Protein AF-A0A942SCU3-F1 (afdb_monomer_lite)

Foldseek 3Di:
DVVVVVVVVVVVVVVVVVVPQADEDPDPDDPDNYYFDDPDPPDDSDADDDDPPAAGDWDWADDPVDRDIDIDGDHDD

Structure (mmCIF, N/CA/C/O backbone):
data_AF-A0A942SCU3-F1
#
_entry.id   AF-A0A942SCU3-F1
#
loop_
_atom_site.group_PDB
_atom_site.id
_atom_site.type_symbol
_atom_site.label_atom_id
_atom_site.label_alt_id
_atom_site.label_comp_id
_atom_site.label_asym_id
_atom_site.label_entity_id
_atom_site.label_seq_id
_atom_site.pdbx_PDB_ins_code
_atom_site.Cartn_x
_atom_site.Cartn_y
_atom_site.Cartn_z
_atom_site.occupancy
_atom_site.B_iso_or_equiv
_atom_site.auth_seq_id
_atom_site.auth_comp_id
_atom_site.auth_asym_id
_atom_site.auth_atom_id
_atom_site.pdbx_PDB_model_num
ATOM 1 N N . MET A 1 1 ? -8.753 13.423 40.483 1.00 62.50 1 MET A N 1
ATOM 2 C CA . MET A 1 1 ? -9.853 12.906 39.633 1.00 62.50 1 MET A CA 1
ATOM 3 C C . MET A 1 1 ? -9.615 13.165 38.142 1.00 62.50 1 MET A C 1
ATOM 5 O O . MET A 1 1 ? -9.451 12.198 37.417 1.00 62.50 1 MET A O 1
ATOM 9 N N . LYS A 1 2 ? -9.473 14.418 37.675 1.00 62.59 2 LYS A N 1
ATOM 10 C CA . LYS A 1 2 ? -9.273 14.735 36.237 1.00 62.59 2 LYS A CA 1
ATOM 11 C C . LYS A 1 2 ? -8.072 14.028 35.575 1.00 62.59 2 LYS A C 1
ATOM 13 O O . LYS A 1 2 ? -8.216 13.485 34.493 1.00 62.59 2 LYS A O 1
ATOM 18 N N . LYS A 1 3 ? -6.924 13.944 36.264 1.00 66.69 3 LYS A N 1
ATOM 19 C CA . LYS A 1 3 ? -5.699 13.290 35.753 1.00 66.69 3 LYS A CA 1
ATOM 20 C C . LYS A 1 3 ? -5.857 11.781 35.494 1.00 66.69 3 LYS A C 1
ATOM 22 O O . LYS A 1 3 ? -5.256 11.261 34.566 1.00 66.69 3 LYS A O 1
ATOM 27 N N . PHE A 1 4 ? -6.696 11.100 36.280 1.00 73.06 4 PHE A N 1
ATOM 28 C CA . PHE A 1 4 ? -6.998 9.675 36.094 1.00 73.06 4 PHE A CA 1
ATOM 29 C C . PHE A 1 4 ? -7.940 9.442 34.914 1.00 73.06 4 PHE A C 1
ATOM 31 O O . PHE A 1 4 ? -7.754 8.494 34.162 1.00 73.06 4 PHE A O 1
ATOM 38 N N . ILE A 1 5 ? -8.904 10.343 34.711 1.00 80.62 5 ILE A N 1
ATOM 39 C CA . ILE A 1 5 ? -9.826 10.285 33.572 1.00 80.62 5 ILE A CA 1
ATOM 40 C C . ILE A 1 5 ? -9.058 10.509 32.265 1.00 80.62 5 ILE A C 1
ATOM 42 O O . ILE A 1 5 ? -9.227 9.745 31.324 1.00 80.62 5 ILE A O 1
ATOM 46 N N . THR A 1 6 ? -8.154 11.492 32.212 1.00 80.12 6 THR A N 1
ATOM 47 C CA . THR A 1 6 ? -7.341 11.746 31.012 1.00 80.12 6 THR A CA 1
ATOM 48 C C . THR A 1 6 ? -6.438 10.561 30.660 1.00 80.12 6 THR A C 1
ATOM 50 O O . THR A 1 6 ? -6.364 10.181 29.495 1.00 80.12 6 THR A O 1
ATOM 53 N N . ALA A 1 7 ? -5.794 9.939 31.654 1.00 75.88 7 ALA A N 1
ATOM 54 C CA . ALA A 1 7 ? -4.961 8.757 31.436 1.00 75.88 7 ALA A CA 1
ATOM 55 C C . ALA A 1 7 ? -5.784 7.543 30.971 1.00 75.88 7 ALA A C 1
ATOM 57 O O . ALA A 1 7 ? -5.381 6.857 30.036 1.00 75.88 7 ALA A O 1
ATOM 58 N N . ALA A 1 8 ? -6.959 7.313 31.566 1.00 78.00 8 ALA A N 1
ATOM 59 C CA . ALA A 1 8 ? -7.856 6.228 31.171 1.00 78.00 8 ALA A CA 1
ATOM 60 C C . ALA A 1 8 ? -8.396 6.409 29.743 1.00 78.00 8 ALA A C 1
ATOM 62 O O . ALA A 1 8 ? -8.437 5.448 28.979 1.00 78.00 8 ALA A O 1
ATOM 63 N N . VAL A 1 9 ? -8.748 7.640 29.355 1.00 80.50 9 VAL A N 1
ATOM 64 C CA . VAL A 1 9 ? -9.189 7.957 27.988 1.00 80.50 9 VAL A CA 1
ATOM 65 C C . VAL A 1 9 ? -8.052 7.750 26.987 1.00 80.50 9 VAL A C 1
ATOM 67 O O . VAL A 1 9 ? -8.262 7.093 25.975 1.00 80.50 9 VAL A O 1
ATOM 70 N N . ALA A 1 10 ? -6.835 8.221 27.276 1.00 75.00 10 ALA A N 1
ATOM 71 C CA . ALA A 1 10 ? -5.685 7.998 26.397 1.00 75.00 10 ALA A CA 1
ATOM 72 C C . ALA A 1 10 ? -5.366 6.500 26.229 1.00 75.00 10 ALA A C 1
ATOM 74 O O . ALA A 1 10 ? -5.148 6.035 25.111 1.00 75.00 10 ALA A O 1
ATOM 75 N N . PHE A 1 11 ? -5.400 5.730 27.320 1.00 72.50 11 PHE A N 1
ATOM 76 C CA . PHE A 1 11 ? -5.135 4.291 27.293 1.00 72.50 11 PHE A CA 1
ATOM 77 C C . PHE A 1 11 ? -6.213 3.511 26.522 1.00 72.50 11 PHE A C 1
ATOM 79 O O . PHE A 1 11 ? -5.884 2.611 25.746 1.00 72.50 11 PHE A O 1
ATOM 86 N N . LEU A 1 12 ? -7.485 3.897 26.675 1.00 73.62 12 LEU A N 1
ATOM 87 C CA . LEU A 1 12 ? -8.616 3.332 25.936 1.00 73.62 12 LEU A CA 1
ATOM 88 C C . LEU A 1 12 ? -8.550 3.677 24.441 1.00 73.62 12 LEU A C 1
ATOM 90 O O . LEU A 1 12 ? -8.739 2.799 23.604 1.00 73.62 12 LEU A O 1
ATOM 94 N N . CYS A 1 13 ? -8.224 4.922 24.084 1.00 67.31 13 CYS A N 1
ATOM 95 C CA . CYS A 1 13 ? -8.064 5.334 22.687 1.00 67.31 13 CYS A CA 1
ATOM 96 C C . CYS A 1 13 ? -6.918 4.585 21.992 1.00 67.31 13 CYS A C 1
ATOM 98 O O . CYS A 1 13 ? -7.056 4.196 20.832 1.00 67.31 13 CYS A O 1
ATOM 100 N N . ILE A 1 14 ? -5.814 4.331 22.702 1.00 63.69 14 ILE A N 1
ATOM 101 C CA . ILE A 1 14 ? -4.692 3.550 22.168 1.00 63.69 14 ILE A CA 1
ATOM 102 C C . ILE A 1 14 ? -5.081 2.069 22.008 1.00 63.69 14 ILE A C 1
ATOM 104 O O . ILE A 1 14 ? -4.730 1.466 20.999 1.00 63.69 14 ILE A O 1
ATOM 108 N N . HIS A 1 15 ? -5.865 1.500 22.931 1.00 61.78 15 HIS A N 1
ATOM 109 C CA . HIS A 1 15 ? -6.365 0.120 22.824 1.00 61.78 15 HIS A CA 1
ATOM 110 C C . HIS A 1 15 ? -7.443 -0.078 21.748 1.00 61.78 15 HIS A C 1
ATOM 112 O O . HIS A 1 15 ? -7.525 -1.150 21.164 1.00 61.78 15 HIS A O 1
ATOM 118 N N . ILE A 1 16 ? -8.277 0.920 21.453 1.00 60.53 16 ILE A N 1
ATOM 119 C CA . ILE A 1 16 ? -9.292 0.797 20.391 1.00 60.53 16 ILE A CA 1
ATOM 120 C C . ILE A 1 16 ? -8.643 0.869 19.001 1.00 60.53 16 ILE A C 1
ATOM 122 O O . ILE A 1 16 ? -9.082 0.184 18.079 1.00 60.53 16 ILE A O 1
ATOM 126 N N . SER A 1 17 ? -7.556 1.631 18.855 1.00 58.38 17 SER A N 1
ATOM 127 C CA . SER A 1 17 ? -6.783 1.694 17.607 1.00 58.38 17 SER A CA 1
ATOM 128 C C . SER A 1 17 ? -6.199 0.329 17.205 1.00 58.38 17 SER A C 1
ATOM 130 O O . SER A 1 17 ? -6.158 -0.007 16.023 1.00 58.38 17 SER A O 1
ATOM 132 N N . THR A 1 18 ? -5.825 -0.514 18.175 1.00 58.97 18 THR A N 1
ATOM 133 C CA . THR A 1 18 ? -5.265 -1.851 17.907 1.00 58.97 18 THR A CA 1
ATOM 134 C C . THR A 1 18 ? -6.312 -2.904 17.518 1.00 58.97 18 THR A C 1
ATOM 136 O O . THR A 1 18 ? -5.938 -3.986 17.070 1.00 58.97 18 THR A O 1
ATOM 139 N N . LEU A 1 19 ? -7.613 -2.599 17.627 1.00 65.44 19 LEU A N 1
ATOM 140 C CA . LEU A 1 19 ? -8.712 -3.463 17.162 1.00 65.44 19 LEU A CA 1
ATOM 141 C C . LEU A 1 19 ? -9.093 -3.221 15.692 1.00 65.44 19 LEU A C 1
ATOM 143 O O . LEU A 1 19 ? -9.869 -3.998 15.127 1.00 65.44 19 LEU A O 1
ATOM 147 N N . ALA A 1 20 ? -8.562 -2.175 15.049 1.00 67.38 20 ALA A N 1
ATOM 148 C CA . ALA A 1 20 ? -8.782 -1.943 13.628 1.00 67.38 20 ALA A CA 1
ATOM 149 C C . ALA A 1 20 ? -8.070 -3.032 12.809 1.00 67.38 20 ALA A C 1
ATOM 151 O O . ALA A 1 20 ? -6.860 -3.011 12.610 1.00 67.38 20 ALA A O 1
ATOM 152 N N . GLN A 1 21 ? -8.836 -4.006 12.316 1.00 80.12 21 GLN A N 1
ATOM 153 C CA . GLN A 1 21 ? -8.292 -5.108 11.516 1.00 80.12 21 GLN A CA 1
ATOM 154 C C . GLN A 1 21 ? -7.915 -4.704 10.081 1.00 80.12 21 GLN A C 1
ATOM 156 O O . GLN A 1 21 ? -7.348 -5.523 9.354 1.00 80.12 21 GLN A O 1
ATOM 161 N N . ASN A 1 22 ? -8.300 -3.496 9.661 1.00 90.38 22 ASN A N 1
ATOM 162 C CA . ASN A 1 22 ? -8.137 -2.961 8.316 1.00 90.38 22 ASN A CA 1
ATOM 163 C C . ASN A 1 22 ? -7.473 -1.581 8.410 1.00 90.38 22 ASN A C 1
ATOM 165 O O . ASN A 1 22 ? -7.875 -0.756 9.232 1.00 90.38 22 ASN A O 1
ATOM 169 N N . VAL A 1 23 ? -6.503 -1.311 7.539 1.00 90.19 23 VAL A N 1
ATOM 170 C CA . VAL A 1 23 ? -5.816 -0.019 7.436 1.00 90.19 23 VAL A CA 1
ATOM 171 C C . VAL A 1 23 ? -6.377 0.749 6.240 1.00 90.19 23 VAL A C 1
ATOM 173 O O . VAL A 1 23 ? -6.250 0.319 5.093 1.00 90.19 23 VAL A O 1
ATOM 176 N N . GLY A 1 24 ? -7.009 1.892 6.509 1.00 89.81 24 GLY A N 1
ATOM 177 C CA . GLY A 1 24 ? -7.506 2.816 5.491 1.00 89.81 24 GLY A CA 1
ATOM 178 C C . GLY A 1 24 ? -6.636 4.067 5.401 1.00 89.81 24 GLY A C 1
ATOM 179 O O . GLY A 1 24 ? -6.448 4.754 6.401 1.00 89.81 24 GLY A O 1
ATOM 180 N N . ILE A 1 25 ? -6.146 4.397 4.205 1.00 89.75 25 ILE A N 1
ATOM 181 C CA . ILE A 1 25 ? -5.510 5.688 3.906 1.00 89.75 25 ILE A CA 1
ATOM 182 C C . ILE A 1 25 ? -6.437 6.458 2.964 1.00 89.75 25 ILE A C 1
ATOM 184 O O . ILE A 1 25 ? -6.753 5.992 1.872 1.00 89.75 25 ILE A O 1
ATOM 188 N N . GLY A 1 26 ? -6.935 7.615 3.409 1.00 87.94 26 GLY A N 1
ATOM 189 C CA . GLY A 1 26 ? -7.911 8.416 2.653 1.00 87.94 26 GLY A CA 1
ATOM 190 C C . GLY A 1 26 ? -9.335 7.833 2.609 1.00 87.94 26 GLY A C 1
ATOM 191 O O . GLY A 1 26 ? -10.191 8.336 1.886 1.00 87.94 26 GLY A O 1
ATOM 192 N N . THR A 1 27 ? -9.616 6.796 3.407 1.00 89.50 27 THR A N 1
ATOM 193 C CA . THR A 1 27 ? -10.956 6.229 3.615 1.00 89.50 27 THR A CA 1
ATOM 194 C C . THR A 1 27 ? -11.188 5.937 5.104 1.00 89.50 27 THR A C 1
ATOM 196 O O . THR A 1 27 ? -10.369 5.246 5.710 1.00 89.50 27 THR A O 1
ATOM 199 N N . PRO A 1 28 ? -12.272 6.442 5.724 1.00 87.50 28 PRO A N 1
ATOM 200 C CA . PRO A 1 28 ? -12.554 6.193 7.140 1.00 87.50 28 PRO A CA 1
ATOM 201 C C . PRO A 1 28 ? -13.162 4.805 7.395 1.00 87.50 28 PRO A C 1
ATOM 203 O O . PRO A 1 28 ? -13.148 4.322 8.523 1.00 87.50 28 PRO A O 1
ATOM 206 N N . THR A 1 29 ? -13.697 4.159 6.356 1.00 89.56 29 THR A N 1
ATOM 207 C CA . THR A 1 29 ? -14.392 2.866 6.435 1.00 89.56 29 THR A CA 1
ATOM 208 C C . THR A 1 29 ? -13.807 1.888 5.406 1.00 89.56 29 THR A C 1
ATOM 210 O O . THR A 1 29 ? -14.419 1.654 4.359 1.00 89.56 29 THR A O 1
ATOM 213 N N . PRO A 1 30 ? -12.593 1.353 5.631 1.00 92.62 30 PRO A N 1
ATOM 214 C CA . PRO A 1 30 ? -11.954 0.426 4.699 1.00 92.62 30 PRO A CA 1
ATOM 2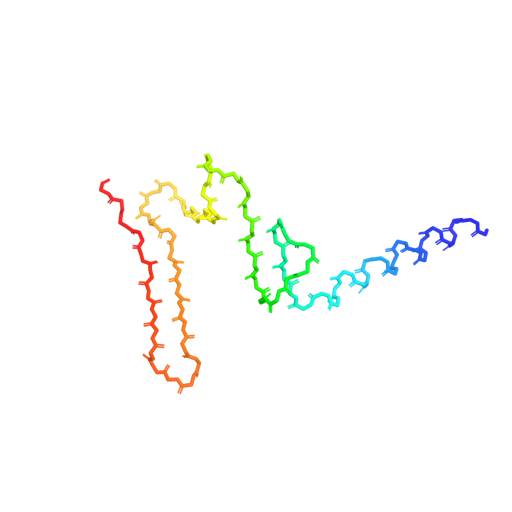15 C C . PRO A 1 30 ? -12.675 -0.932 4.656 1.00 92.62 30 PRO A C 1
ATOM 217 O O . PRO A 1 30 ? -12.859 -1.580 5.690 1.00 92.62 30 PRO A O 1
ATOM 220 N N . THR A 1 31 ? -13.038 -1.391 3.455 1.00 92.81 31 THR A N 1
ATOM 221 C CA . THR A 1 31 ? -13.645 -2.720 3.236 1.00 92.81 31 THR A CA 1
ATOM 222 C C . THR A 1 31 ? -12.597 -3.804 2.965 1.00 92.81 31 THR A C 1
ATOM 224 O O . THR A 1 31 ? -12.856 -4.982 3.204 1.00 92.81 31 THR A O 1
ATOM 227 N N . GLY A 1 32 ? -11.398 -3.416 2.516 1.00 89.38 32 GLY A N 1
ATOM 228 C CA . GLY A 1 32 ? -10.225 -4.287 2.376 1.00 89.38 32 GLY A CA 1
ATOM 229 C C . GLY A 1 32 ? -9.233 -4.162 3.540 1.00 89.38 32 GLY A C 1
ATOM 230 O O . GLY A 1 32 ? -9.261 -3.188 4.289 1.00 89.38 32 GLY A O 1
ATOM 231 N N . LYS A 1 33 ? -8.318 -5.138 3.676 1.00 90.50 33 LYS A N 1
ATOM 232 C CA . LYS A 1 33 ? -7.282 -5.142 4.734 1.0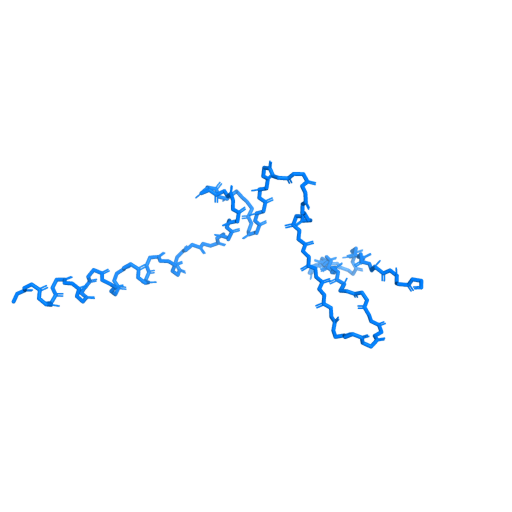0 90.50 33 LYS A CA 1
ATOM 233 C C . LYS A 1 33 ? -6.338 -3.945 4.660 1.00 90.50 33 LYS A C 1
ATOM 235 O O . LYS A 1 33 ? -5.996 -3.379 5.691 1.00 90.50 33 LYS A O 1
ATOM 240 N N . LEU A 1 34 ? -5.958 -3.556 3.451 1.00 91.12 34 LEU A N 1
ATOM 241 C CA . LEU A 1 34 ? -5.288 -2.299 3.158 1.00 91.12 34 LEU A CA 1
ATOM 242 C C . LEU A 1 34 ? -6.060 -1.643 2.015 1.00 91.12 34 LEU A C 1
ATOM 244 O O . LEU A 1 34 ? -6.208 -2.250 0.955 1.00 91.12 34 LEU A O 1
ATOM 248 N N . GLN A 1 35 ? -6.567 -0.433 2.233 1.00 89.69 35 GLN A N 1
ATOM 249 C CA . GLN A 1 35 ? -7.277 0.335 1.213 1.00 89.69 35 GLN A CA 1
ATOM 250 C C . GLN A 1 35 ? -6.724 1.754 1.160 1.00 89.69 35 GLN A C 1
ATOM 252 O O . GLN A 1 35 ? -6.723 2.463 2.166 1.00 89.69 35 GLN A O 1
ATOM 257 N N . ILE A 1 36 ? -6.289 2.173 -0.027 1.00 90.31 36 ILE A N 1
ATOM 258 C CA . ILE A 1 36 ? -5.785 3.521 -0.273 1.00 90.31 36 ILE A CA 1
ATOM 259 C C . ILE A 1 36 ? -6.718 4.197 -1.275 1.00 90.31 36 ILE A C 1
ATOM 261 O O . ILE A 1 36 ? -6.771 3.802 -2.436 1.00 90.31 36 ILE A O 1
ATOM 265 N N . ASN A 1 37 ? -7.461 5.203 -0.816 1.00 88.81 37 ASN A N 1
ATOM 266 C CA . ASN A 1 37 ? -8.340 6.023 -1.646 1.00 88.81 37 ASN A CA 1
ATOM 267 C C . ASN A 1 37 ? -7.780 7.442 -1.704 1.00 88.81 37 ASN A C 1
ATOM 269 O O . ASN A 1 37 ? -7.879 8.197 -0.738 1.00 88.81 37 ASN A O 1
ATOM 273 N N . LEU A 1 38 ? -7.213 7.822 -2.844 1.00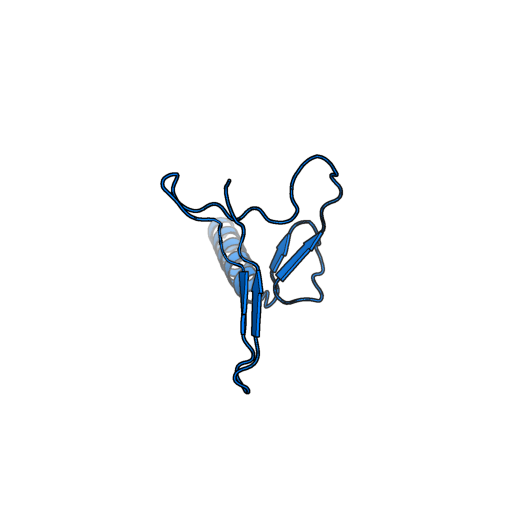 82.69 38 LEU A N 1
ATOM 274 C CA . LEU A 1 38 ? -6.708 9.172 -3.068 1.00 82.69 38 LEU A 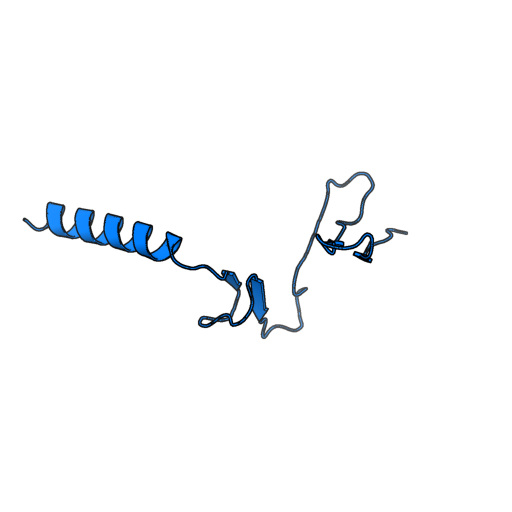CA 1
ATOM 275 C C . LEU A 1 38 ? -7.644 9.935 -4.000 1.00 82.69 38 LEU A C 1
ATOM 277 O O . LEU A 1 38 ? -8.165 9.391 -4.968 1.00 82.69 38 LEU A O 1
ATOM 281 N N . ARG A 1 39 ? -7.860 11.211 -3.678 1.00 74.81 39 ARG A N 1
ATOM 282 C CA . ARG A 1 39 ? -8.614 12.166 -4.508 1.00 74.81 39 ARG A CA 1
ATOM 283 C C . ARG A 1 39 ? -7.704 13.058 -5.360 1.00 74.81 39 ARG A C 1
ATOM 285 O O . ARG A 1 39 ? -8.205 13.953 -6.025 1.00 74.81 39 ARG A O 1
ATOM 292 N N . SER A 1 40 ? -6.390 12.849 -5.289 1.00 71.75 40 SER A N 1
ATOM 293 C CA . SER A 1 40 ? -5.389 13.650 -5.993 1.00 71.75 40 SER A CA 1
ATOM 294 C C . SER A 1 40 ? -4.863 12.885 -7.200 1.00 71.75 40 SER A C 1
ATOM 296 O O . SER A 1 40 ? -4.517 11.711 -7.080 1.00 71.75 40 SER A O 1
ATOM 298 N N . ASP A 1 41 ? -4.789 13.568 -8.334 1.00 69.19 41 ASP A N 1
ATOM 299 C CA . ASP A 1 41 ? -4.187 13.110 -9.586 1.00 69.19 41 ASP A CA 1
ATOM 300 C C . ASP A 1 41 ? -2.675 13.404 -9.662 1.00 69.19 41 ASP A C 1
ATOM 302 O O . ASP A 1 41 ? -1.988 12.883 -10.536 1.00 69.19 41 ASP A O 1
ATOM 306 N N . GLN A 1 42 ? -2.132 14.195 -8.728 1.00 69.62 42 GLN A N 1
ATOM 307 C CA . GLN A 1 42 ? -0.749 14.690 -8.776 1.00 69.62 42 GLN A CA 1
ATOM 308 C C . GLN A 1 42 ? 0.292 13.781 -8.090 1.00 69.62 42 GLN A C 1
ATOM 310 O O . GLN A 1 42 ? 1.484 14.082 -8.132 1.00 69.62 42 GLN A O 1
ATOM 315 N N . ALA A 1 43 ? -0.112 12.696 -7.416 1.00 68.06 43 ALA A N 1
ATOM 316 C CA . ALA A 1 43 ? 0.806 11.821 -6.676 1.00 68.06 43 ALA A CA 1
ATOM 317 C C . ALA A 1 43 ? 0.398 10.340 -6.762 1.00 68.06 43 ALA A C 1
ATOM 319 O O . ALA A 1 43 ? -0.797 10.039 -6.804 1.00 68.06 43 ALA A O 1
ATOM 320 N N . PRO A 1 44 ? 1.363 9.396 -6.759 1.00 69.88 44 PRO A N 1
ATOM 321 C CA . PRO A 1 44 ? 1.050 7.978 -6.860 1.00 69.88 44 PRO A CA 1
ATOM 322 C C . PRO A 1 44 ? 0.271 7.477 -5.643 1.00 69.88 44 PRO A C 1
ATOM 324 O O . PRO A 1 44 ? 0.565 7.833 -4.501 1.00 69.88 44 PRO A O 1
ATOM 327 N N . GLY A 1 45 ? -0.664 6.566 -5.923 1.00 76.88 45 GLY A N 1
ATOM 328 C CA . GLY A 1 45 ? -1.483 5.864 -4.940 1.00 76.88 45 GLY A CA 1
ATOM 329 C C . GLY A 1 45 ? -0.686 5.222 -3.805 1.00 76.88 45 GLY A C 1
ATOM 330 O O . GLY A 1 45 ? -1.007 5.321 -2.626 1.00 76.88 45 GLY A O 1
ATOM 331 N N . LEU A 1 46 ? 0.389 4.557 -4.209 1.00 83.81 46 LEU A N 1
ATOM 332 C CA . LEU A 1 46 ? 1.326 3.832 -3.373 1.00 83.81 46 LEU A CA 1
ATOM 333 C C . LEU A 1 46 ? 2.704 4.001 -4.017 1.00 83.81 46 LEU A C 1
ATOM 335 O O . LEU A 1 46 ? 2.874 3.660 -5.187 1.00 83.81 46 LEU A O 1
ATOM 339 N N . LYS A 1 47 ? 3.679 4.536 -3.275 1.00 79.31 47 LYS A N 1
ATOM 340 C CA . LYS A 1 47 ? 5.071 4.647 -3.728 1.00 79.31 47 LYS A CA 1
ATOM 341 C C . LYS A 1 47 ? 5.936 3.688 -2.923 1.00 79.31 47 LYS A C 1
ATOM 343 O O . LYS A 1 47 ? 6.032 3.827 -1.707 1.00 79.31 47 LYS A O 1
ATOM 348 N N . LEU A 1 48 ? 6.575 2.747 -3.606 1.00 77.12 48 LEU A N 1
ATOM 349 C CA . LEU A 1 48 ? 7.562 1.844 -3.023 1.00 77.12 48 LEU A CA 1
ATOM 350 C C . LEU A 1 48 ? 8.923 2.226 -3.594 1.00 77.12 48 LEU A C 1
ATOM 352 O O . LEU A 1 48 ? 9.125 2.168 -4.804 1.00 77.12 48 LEU A O 1
ATOM 356 N N . VAL A 1 49 ? 9.822 2.683 -2.728 1.00 69.81 49 VAL A N 1
ATOM 357 C CA . VAL A 1 49 ? 11.183 3.083 -3.093 1.00 69.81 49 VAL A CA 1
ATOM 358 C C . VAL A 1 49 ? 12.131 2.225 -2.278 1.00 69.81 49 VAL A C 1
ATOM 360 O O . VAL A 1 49 ? 11.989 2.171 -1.057 1.00 69.81 49 VAL A O 1
ATOM 363 N N . ASP A 1 50 ? 13.071 1.573 -2.948 1.00 71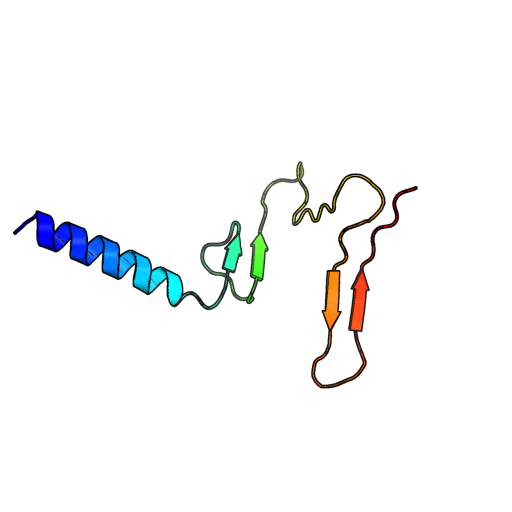.19 50 ASP A N 1
ATOM 364 C CA . ASP A 1 50 ? 14.221 0.941 -2.309 1.00 71.19 50 ASP A CA 1
ATOM 365 C C . ASP A 1 50 ? 15.477 1.802 -2.563 1.00 71.19 50 ASP A C 1
ATOM 367 O O . ASP A 1 50 ? 15.471 2.677 -3.432 1.00 71.19 50 ASP A O 1
ATOM 371 N N . SER A 1 51 ? 16.514 1.616 -1.744 1.00 65.88 51 SER A N 1
ATOM 372 C CA . SER A 1 51 ? 17.788 2.353 -1.707 1.00 65.88 51 SER A CA 1
ATOM 373 C C . SER A 1 51 ? 18.343 2.727 -3.100 1.00 65.88 51 SER A C 1
ATOM 375 O O . SER A 1 51 ? 18.253 1.916 -4.025 1.00 65.88 51 SER A O 1
ATOM 377 N N . PRO A 1 52 ? 18.979 3.911 -3.265 1.00 60.94 52 PRO A N 1
ATOM 378 C CA . PRO A 1 52 ? 19.279 4.546 -4.560 1.00 60.94 52 PRO A CA 1
ATOM 379 C C . PRO A 1 52 ? 20.233 3.790 -5.495 1.00 60.94 52 PRO A C 1
ATOM 381 O O . PRO A 1 52 ? 20.573 4.316 -6.549 1.00 60.94 52 PRO A O 1
ATOM 384 N N . ALA A 1 53 ? 20.697 2.596 -5.128 1.00 62.19 53 ALA A N 1
ATOM 385 C CA . ALA A 1 53 ? 21.653 1.875 -5.941 1.00 62.19 53 ALA A CA 1
ATOM 386 C C . ALA A 1 53 ? 20.999 1.203 -7.156 1.00 62.19 53 ALA A C 1
ATOM 388 O O . ALA A 1 53 ? 21.451 1.489 -8.256 1.00 62.19 53 ALA A O 1
ATOM 389 N N . LEU A 1 54 ? 20.002 0.311 -7.015 1.00 56.00 54 LEU A N 1
ATOM 390 C CA . LEU A 1 54 ? 19.707 -0.626 -8.120 1.00 56.00 54 LEU A CA 1
ATOM 391 C C . LEU A 1 54 ? 18.322 -1.315 -8.189 1.00 56.00 54 LEU A C 1
ATOM 393 O O . LEU A 1 54 ? 18.177 -2.183 -9.044 1.00 56.00 54 LEU A O 1
ATOM 397 N N . TYR A 1 55 ? 17.290 -1.003 -7.391 1.00 55.31 55 TYR A N 1
ATOM 398 C CA . TYR A 1 55 ? 16.061 -1.827 -7.438 1.00 55.31 55 TYR A CA 1
ATOM 399 C C . TYR A 1 55 ? 14.747 -1.050 -7.420 1.00 55.31 55 TYR A C 1
ATOM 401 O O . TYR A 1 55 ? 14.553 -0.102 -6.661 1.00 55.31 55 TYR A O 1
ATOM 409 N N . ALA A 1 56 ? 13.806 -1.508 -8.245 1.00 59.22 56 ALA A N 1
ATOM 410 C CA . ALA A 1 56 ? 12.409 -1.163 -8.081 1.00 59.22 56 ALA A CA 1
ATOM 411 C C . ALA A 1 56 ? 11.830 -1.924 -6.890 1.00 59.22 56 ALA A C 1
ATOM 413 O O . ALA A 1 56 ? 12.039 -3.131 -6.755 1.00 59.22 56 ALA A O 1
ATOM 414 N N . GLY A 1 57 ? 11.053 -1.235 -6.055 1.00 67.88 57 GLY A N 1
ATOM 415 C CA . GLY A 1 57 ? 10.241 -1.916 -5.054 1.00 67.88 57 GLY A CA 1
ATOM 416 C C . GLY A 1 57 ? 9.367 -2.975 -5.731 1.00 67.88 57 GLY A C 1
ATOM 417 O O . GLY A 1 57 ? 8.725 -2.696 -6.744 1.00 67.88 57 GLY A O 1
ATOM 418 N N . THR A 1 58 ? 9.356 -4.191 -5.193 1.00 72.62 58 THR A N 1
ATOM 419 C CA . THR A 1 58 ? 8.530 -5.280 -5.719 1.00 72.62 58 THR A CA 1
ATOM 420 C C . THR A 1 58 ? 7.226 -5.373 -4.938 1.00 72.62 58 THR A C 1
ATOM 422 O O . THR A 1 58 ? 7.194 -5.237 -3.712 1.00 72.62 58 THR A O 1
ATOM 425 N N . ILE A 1 59 ? 6.126 -5.616 -5.649 1.00 84.75 59 ILE A N 1
ATOM 426 C CA . ILE A 1 59 ? 4.868 -6.039 -5.032 1.00 84.75 59 ILE A CA 1
ATOM 427 C C . ILE A 1 59 ? 4.665 -7.503 -5.394 1.00 84.75 59 ILE A C 1
ATOM 429 O O . ILE A 1 59 ? 4.418 -7.839 -6.551 1.00 84.75 59 ILE A O 1
ATOM 433 N N . HIS A 1 60 ? 4.762 -8.375 -4.392 1.00 79.50 60 HIS A N 1
ATOM 434 C CA . HIS A 1 60 ? 4.531 -9.805 -4.551 1.00 79.50 60 HIS A CA 1
ATOM 435 C C . HIS A 1 60 ? 3.177 -10.190 -3.954 1.00 79.50 60 HIS A C 1
ATOM 437 O O . HIS A 1 60 ? 2.978 -10.170 -2.735 1.00 79.50 60 HIS A O 1
ATOM 443 N N . PHE A 1 61 ? 2.253 -10.597 -4.818 1.00 83.88 61 PHE A N 1
ATOM 444 C CA . PHE A 1 61 ? 1.005 -11.232 -4.417 1.00 83.88 61 PHE A CA 1
ATOM 445 C C . PHE A 1 61 ? 1.202 -12.745 -4.417 1.00 83.88 61 PHE A C 1
ATOM 447 O O . PHE A 1 61 ? 1.259 -13.360 -5.481 1.00 83.88 61 PHE A O 1
ATOM 454 N N . ARG A 1 62 ? 1.298 -13.355 -3.231 1.00 82.19 62 ARG A N 1
ATOM 455 C CA . ARG A 1 62 ? 1.410 -14.814 -3.090 1.00 82.19 62 ARG A CA 1
ATOM 456 C C . ARG A 1 62 ? 0.056 -15.442 -2.787 1.00 82.19 62 ARG A C 1
ATOM 458 O O . ARG A 1 62 ? -0.688 -14.939 -1.943 1.00 82.19 62 ARG A O 1
ATOM 465 N N . ASN A 1 63 ? -0.226 -16.585 -3.393 1.00 79.00 63 ASN A N 1
ATOM 466 C C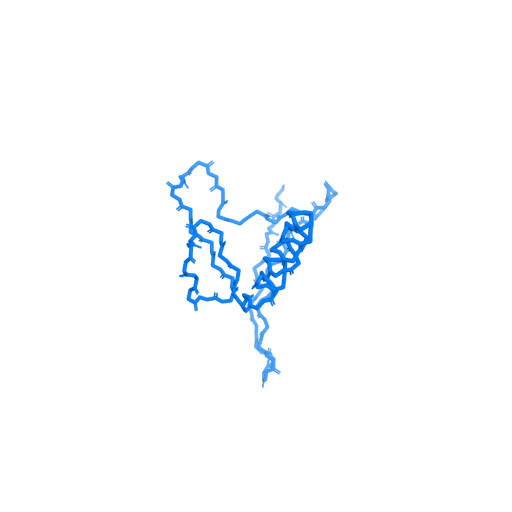A . ASN A 1 63 ? -1.254 -17.483 -2.895 1.00 79.00 63 ASN A CA 1
ATOM 467 C C . ASN A 1 63 ? -0.621 -18.423 -1.850 1.00 79.00 63 ASN A C 1
ATOM 469 O O . ASN A 1 63 ? 0.409 -19.031 -2.103 1.00 79.00 63 ASN A O 1
ATOM 473 N N . LEU A 1 64 ? -1.198 -18.518 -0.650 1.00 84.06 64 LEU A N 1
ATOM 474 C CA . LEU A 1 64 ? -0.644 -19.360 0.424 1.00 84.06 64 LEU A CA 1
ATOM 475 C C . LEU A 1 64 ? -0.995 -20.845 0.274 1.00 84.06 64 LEU A C 1
ATOM 477 O O . LEU A 1 64 ? -0.392 -21.684 0.937 1.00 84.06 64 LEU A O 1
ATOM 481 N N . THR A 1 65 ? -1.973 -21.171 -0.569 1.00 90.44 65 THR A N 1
ATOM 482 C CA . THR A 1 65 ? -2.478 -22.535 -0.769 1.00 90.44 65 THR A CA 1
ATOM 483 C C . THR A 1 65 ? -2.134 -23.095 -2.147 1.00 90.44 65 THR A C 1
ATOM 485 O O . THR A 1 65 ? -2.499 -24.222 -2.468 1.00 90.44 65 THR A O 1
ATOM 488 N N . SER A 1 66 ? -1.419 -22.333 -2.978 1.00 83.19 66 SER A N 1
ATOM 489 C CA . SER A 1 66 ? -0.893 -22.800 -4.260 1.00 83.19 66 SER A CA 1
ATOM 490 C C . SER A 1 66 ? 0.371 -22.037 -4.634 1.00 83.19 66 SER A C 1
ATOM 492 O O . SER A 1 66 ? 0.552 -20.897 -4.231 1.00 83.19 66 SER A O 1
ATOM 494 N N . ASN A 1 67 ? 1.207 -22.616 -5.494 1.00 78.75 67 ASN A N 1
ATOM 495 C CA . ASN A 1 67 ? 2.423 -21.965 -5.998 1.00 78.75 67 ASN A CA 1
ATOM 496 C C . ASN A 1 67 ? 2.153 -20.857 -7.039 1.00 78.75 67 ASN A C 1
ATOM 498 O O . ASN A 1 67 ? 2.992 -20.570 -7.890 1.00 78.75 67 ASN A O 1
ATOM 502 N N . ARG A 1 68 ? 0.959 -20.259 -7.025 1.00 85.50 68 ARG A N 1
ATOM 503 C CA . ARG A 1 68 ? 0.559 -19.211 -7.965 1.00 85.50 68 ARG A CA 1
ATOM 504 C C . ARG A 1 68 ? 0.746 -17.857 -7.296 1.00 85.50 68 ARG A C 1
ATOM 506 O O . ARG A 1 68 ? 0.354 -17.658 -6.148 1.00 85.50 68 ARG A O 1
ATOM 513 N N . GLY A 1 69 ? 1.307 -16.914 -8.031 1.00 82.88 69 GLY A N 1
ATOM 514 C CA . GLY A 1 69 ? 1.494 -15.553 -7.562 1.00 82.88 69 GLY A CA 1
ATOM 515 C C . GLY A 1 69 ? 1.606 -14.590 -8.727 1.00 82.88 69 GLY A C 1
ATOM 516 O O . GLY A 1 69 ? 1.718 -15.006 -9.882 1.00 82.88 69 GLY A O 1
ATOM 517 N N . ILE A 1 70 ? 1.543 -13.306 -8.409 1.00 85.94 70 ILE A N 1
ATOM 518 C CA . ILE A 1 70 ? 1.798 -12.223 -9.352 1.00 85.94 70 ILE A CA 1
ATOM 519 C C . ILE A 1 70 ? 2.920 -11.384 -8.755 1.00 85.94 70 ILE A C 1
ATOM 521 O O . ILE A 1 70 ? 2.797 -10.899 -7.629 1.00 85.94 70 ILE A O 1
ATOM 525 N N . ASN A 1 71 ? 3.991 -11.218 -9.525 1.00 80.81 71 ASN A N 1
ATOM 526 C CA . ASN A 1 71 ? 5.064 -10.286 -9.219 1.00 80.81 71 ASN A CA 1
ATOM 527 C C . ASN A 1 71 ? 4.890 -9.062 -10.108 1.00 80.81 71 ASN A C 1
ATOM 529 O O . ASN A 1 71 ? 4.864 -9.182 -11.333 1.00 80.81 71 ASN A O 1
ATOM 533 N N . LEU A 1 72 ? 4.754 -7.896 -9.484 1.00 82.88 72 LEU A N 1
ATOM 534 C CA . LEU A 1 72 ? 4.930 -6.616 -10.152 1.00 82.88 72 LEU A CA 1
ATOM 535 C C . LEU A 1 72 ? 6.305 -6.088 -9.763 1.00 82.88 72 LEU A C 1
ATOM 537 O O . LEU A 1 72 ? 6.532 -5.678 -8.622 1.00 82.88 72 LEU A O 1
ATOM 541 N N . GLU A 1 73 ? 7.211 -6.144 -10.727 1.00 76.81 73 GLU A N 1
ATOM 542 C CA . GLU A 1 73 ? 8.565 -5.620 -10.629 1.00 76.81 73 GLU A CA 1
ATOM 543 C C . GLU A 1 73 ? 8.624 -4.351 -11.474 1.00 76.81 73 GLU A C 1
ATOM 545 O O . GLU A 1 73 ? 8.185 -4.338 -12.626 1.00 76.81 73 GLU A O 1
ATOM 550 N N . GLY A 1 74 ? 9.123 -3.260 -10.898 1.00 68.94 74 GLY A N 1
ATOM 551 C CA . GLY A 1 74 ? 9.536 -2.133 -11.722 1.00 68.94 74 GLY A CA 1
ATOM 552 C C . GLY A 1 74 ? 10.893 -2.436 -12.354 1.00 68.94 74 GLY A C 1
ATOM 553 O O . GLY A 1 74 ? 11.740 -3.097 -11.759 1.00 68.94 74 GLY A O 1
ATOM 554 N N . TYR A 1 75 ? 11.126 -1.916 -13.549 1.00 61.66 75 TYR A N 1
ATOM 555 C CA . TYR A 1 75 ? 12.459 -1.876 -14.136 1.00 61.66 75 TYR A CA 1
ATOM 556 C C . TYR A 1 75 ? 12.874 -0.407 -14.213 1.00 61.66 75 TYR A C 1
ATOM 558 O O . TYR A 1 75 ? 12.103 0.423 -14.696 1.00 61.66 75 TYR A O 1
ATOM 566 N N . SER A 1 76 ? 14.056 -0.072 -13.688 1.00 64.62 76 SER A N 1
ATOM 567 C CA . SER A 1 76 ? 14.700 1.208 -13.996 1.00 64.62 76 SER A CA 1
ATOM 568 C C . SER A 1 76 ? 15.500 1.006 -15.273 1.00 64.62 76 SER A C 1
ATOM 570 O O . SER A 1 76 ? 16.311 0.083 -15.332 1.00 64.62 76 SER A O 1
ATOM 572 N N . TYR A 1 77 ? 15.246 1.837 -16.280 1.00 59.69 77 TYR A N 1
ATOM 573 C CA . TYR A 1 77 ? 16.174 2.003 -17.397 1.00 59.69 77 TYR A CA 1
ATOM 574 C C . TYR A 1 77 ? 17.352 2.876 -16.967 1.00 59.69 77 TYR A C 1
ATOM 576 O O . TYR A 1 77 ? 17.141 3.730 -16.070 1.00 59.69 77 TYR A O 1
#

Radius of gyration: 19.42 Å; chains: 1; bounding box: 36×38×57 Å

Secondary structure (DSSP, 8-state):
-HHHHHHHHHHHHHHHHTT--SEEES-SS-SSSEEE----SSS-SS--B--TTT-BPPEEEE-SSSS-EEEE-----

Sequence (77 aa):
MKKFITAAVAFLCIHISTLAQNVGIGTPTPTGKLQINLRSDQAPGLKLVDSPALYAGTIHFRNLTSNRGINLEGYSY

pLDDT: mean 76.16, std 10.66, range [55.31, 92.81]